Protein AF-A0A395IKU6-F1 (afdb_monomer_lite)

pLDDT: mean 85.01, std 18.28, range [41.34, 98.44]

Radius of gyration: 23.47 Å; chains: 1; bounding box: 51×62×60 Å

Sequence (130 aa):
MHLPTLFLSLLAATTVIAKGNSKNSNGTEPVTDKSLCKEMTHLEKLITTAQNSTKLATKTNNNQTKINAIVAKASEAAVKLDTLQGNSTLVATCAVINEAAQTKKTCNKMEDLQKTIETASNSTKLAAKN

Foldseek 3Di:
DDDDDDDPPPDPDDDDPPPDPDDDPPNDDDDDLLVLLVLLVVLVVLLVCLVPPVNLCVVCVNPVVSSVVSVVVNVVSVVVNVVQVVPVVSVVVSVVVVVVVVVVVVVVVVVVVVVVVVCVVDPVSVVVVD

Structure (mmCIF, N/CA/C/O backbone):
data_AF-A0A395IKU6-F1
#
_entry.id   AF-A0A395IKU6-F1
#
loop_
_atom_site.group_PDB
_atom_site.id
_atom_site.type_symbol
_atom_site.label_atom_id
_atom_site.label_alt_id
_atom_site.label_comp_id
_atom_site.label_asym_id
_atom_site.label_entity_id
_atom_site.label_seq_id
_atom_site.pdbx_PDB_ins_code
_atom_site.Cartn_x
_atom_site.Cartn_y
_atom_site.Cartn_z
_atom_site.occupancy
_atom_site.B_iso_or_equiv
_atom_site.auth_seq_id
_atom_site.auth_comp_id
_atom_site.auth_asym_id
_atom_site.auth_atom_id
_atom_site.pdbx_PDB_model_num
ATOM 1 N N . MET A 1 1 ? -20.609 -35.858 33.649 1.00 45.81 1 MET A N 1
ATOM 2 C CA . MET A 1 1 ? -20.104 -34.734 34.463 1.00 45.81 1 MET A CA 1
ATOM 3 C C . MET A 1 1 ? -18.608 -34.616 34.239 1.00 45.81 1 MET A C 1
ATOM 5 O O . MET A 1 1 ? -17.916 -35.564 34.567 1.00 45.81 1 MET A O 1
ATOM 9 N N . HIS A 1 2 ? -18.155 -33.515 33.637 1.00 41.34 2 HIS A N 1
ATOM 10 C CA . HIS A 1 2 ? -16.938 -32.758 33.972 1.00 41.34 2 HIS A CA 1
ATOM 11 C C . HIS A 1 2 ? -16.595 -31.869 32.769 1.00 41.34 2 HIS A C 1
ATOM 13 O O . HIS A 1 2 ? -16.117 -32.338 31.740 1.00 41.34 2 HIS A O 1
ATOM 19 N N . LEU A 1 3 ? -16.932 -30.589 32.898 1.00 54.50 3 LEU A N 1
ATOM 20 C CA . LEU A 1 3 ? -16.523 -29.516 32.005 1.00 54.50 3 LEU A CA 1
ATOM 21 C C . LEU A 1 3 ? -15.256 -28.910 32.628 1.00 54.50 3 LEU A C 1
ATOM 23 O O . LEU A 1 3 ? -15.353 -28.444 33.767 1.00 54.50 3 LEU A O 1
ATOM 27 N N . PRO A 1 4 ? -14.090 -28.888 31.963 1.00 57.38 4 PRO A N 1
ATOM 28 C CA . PRO A 1 4 ? -12.977 -28.117 32.471 1.00 57.38 4 PRO A CA 1
ATOM 29 C C . PRO A 1 4 ? -13.161 -26.666 32.026 1.00 57.38 4 PRO A C 1
ATOM 31 O O . PRO A 1 4 ? -13.035 -26.304 30.858 1.00 57.38 4 PRO A O 1
ATOM 34 N N . THR A 1 5 ? -13.501 -25.847 33.011 1.00 62.34 5 THR A N 1
ATOM 35 C CA . THR A 1 5 ? -13.388 -24.393 33.025 1.00 62.34 5 THR A CA 1
ATOM 36 C C . THR A 1 5 ? -11.956 -23.978 32.690 1.00 62.34 5 THR A C 1
ATOM 38 O O . THR A 1 5 ? -11.068 -24.080 33.538 1.00 62.34 5 THR A O 1
ATOM 41 N N . LEU A 1 6 ? -11.720 -23.498 31.469 1.00 55.94 6 LEU A N 1
ATOM 42 C CA . LEU A 1 6 ? -10.491 -22.787 31.133 1.00 55.94 6 LEU A CA 1
ATOM 43 C C . LEU A 1 6 ? -10.733 -21.285 31.269 1.00 55.94 6 LEU A C 1
ATOM 45 O O . LEU A 1 6 ? -11.611 -20.698 30.642 1.00 55.94 6 LEU A O 1
ATOM 49 N N . PHE A 1 7 ? -9.963 -20.728 32.194 1.00 58.62 7 PHE A N 1
ATOM 50 C CA . PHE A 1 7 ? -9.971 -19.369 32.696 1.00 58.62 7 PHE A CA 1
ATOM 51 C C . PHE A 1 7 ? -10.031 -18.312 31.588 1.00 58.62 7 PHE A C 1
ATOM 53 O O . PHE A 1 7 ? -9.136 -18.194 30.755 1.00 58.62 7 PHE A O 1
ATOM 60 N N . LEU A 1 8 ? -11.081 -17.496 31.654 1.00 52.69 8 LEU A N 1
ATOM 61 C CA . LEU A 1 8 ? -11.225 -16.245 30.927 1.00 52.69 8 LEU A CA 1
ATOM 62 C C . LEU A 1 8 ? -10.282 -15.202 31.554 1.00 52.69 8 LEU A C 1
ATOM 64 O O . LEU A 1 8 ? -10.679 -14.436 32.431 1.00 52.69 8 LEU A O 1
ATOM 68 N N . SER A 1 9 ? -9.012 -15.188 31.151 1.00 53.28 9 SER A N 1
ATOM 69 C CA . SER A 1 9 ? -8.067 -14.129 31.520 1.00 53.28 9 SER A CA 1
ATOM 70 C C . SER A 1 9 ? -8.314 -12.888 30.658 1.00 53.28 9 SER A C 1
ATOM 72 O O . SER A 1 9 ? -7.673 -12.648 29.637 1.00 53.28 9 SER A O 1
ATOM 74 N N . LEU A 1 10 ? -9.281 -12.080 31.092 1.00 48.41 10 LEU A N 1
ATOM 75 C CA . LEU A 1 10 ? -9.520 -10.735 30.581 1.00 48.41 10 LEU A CA 1
ATOM 76 C C . LEU A 1 10 ? -8.371 -9.812 31.024 1.00 48.41 10 LEU A C 1
ATOM 78 O O . LEU A 1 10 ? -8.423 -9.211 32.095 1.00 48.41 10 LEU A O 1
ATOM 82 N N . LEU A 1 11 ? -7.323 -9.688 30.204 1.00 54.00 11 LEU A N 1
ATOM 83 C CA . LEU A 1 11 ? -6.361 -8.596 30.347 1.00 54.00 11 LEU A CA 1
ATOM 84 C C . LEU A 1 11 ? -7.005 -7.313 29.812 1.00 54.00 11 LEU A C 1
ATOM 86 O O . LEU A 1 11 ? -7.044 -7.070 28.606 1.00 54.00 11 LEU A O 1
ATOM 90 N N . ALA A 1 12 ? -7.504 -6.479 30.721 1.00 54.38 12 ALA A N 1
ATOM 91 C CA . ALA A 1 12 ? -7.855 -5.099 30.418 1.00 54.38 12 ALA A CA 1
ATOM 92 C C . ALA A 1 12 ? -6.564 -4.306 30.143 1.00 54.38 12 ALA A C 1
ATOM 94 O O . ALA A 1 12 ? -5.952 -3.746 31.050 1.00 54.38 12 ALA A O 1
ATOM 95 N N . ALA A 1 13 ? -6.123 -4.291 28.885 1.00 55.59 13 ALA A N 1
ATOM 96 C CA . ALA A 1 13 ? -5.058 -3.408 28.436 1.00 55.59 13 ALA A CA 1
ATOM 97 C C . ALA A 1 13 ? -5.586 -1.966 28.432 1.00 55.59 13 ALA A C 1
ATOM 99 O O . ALA A 1 13 ? -6.458 -1.603 27.641 1.00 55.59 13 ALA A O 1
ATOM 100 N N . THR A 1 14 ? -5.068 -1.137 29.335 1.00 51.72 14 THR A N 1
ATOM 101 C CA . THR A 1 14 ? -5.278 0.308 29.326 1.00 51.72 14 THR A CA 1
ATOM 102 C C . THR A 1 14 ? -4.665 0.883 28.050 1.00 51.72 14 THR A C 1
ATOM 104 O O . THR A 1 14 ? -3.450 0.975 27.892 1.00 51.72 14 THR A O 1
ATOM 107 N N . THR A 1 15 ? -5.507 1.262 27.090 1.00 51.62 15 THR A N 1
ATOM 108 C CA . THR A 1 15 ? -5.044 1.940 25.879 1.00 51.62 15 THR A CA 1
ATOM 109 C C . THR A 1 15 ? -4.640 3.369 26.231 1.00 51.62 15 THR A C 1
ATOM 111 O O . THR A 1 15 ? -5.491 4.242 26.402 1.00 51.62 15 THR A O 1
ATOM 114 N N . VAL A 1 16 ? -3.338 3.627 26.328 1.00 53.00 16 VAL A N 1
ATOM 115 C CA . VAL A 1 16 ? -2.792 4.989 26.334 1.00 53.00 16 VAL A CA 1
ATOM 116 C C . VAL A 1 16 ? -2.972 5.560 24.926 1.00 53.00 16 VAL A C 1
ATOM 118 O O . VAL A 1 16 ? -2.298 5.142 23.985 1.00 53.00 16 VAL A O 1
ATOM 121 N N . ILE A 1 17 ? -3.904 6.498 24.743 1.00 55.19 17 ILE A N 1
ATOM 122 C CA . ILE A 1 17 ? -4.055 7.201 23.463 1.00 55.19 17 ILE A CA 1
ATOM 123 C C . ILE A 1 17 ? -3.002 8.308 23.401 1.00 55.19 17 ILE A C 1
ATOM 125 O O . ILE A 1 17 ? -3.255 9.463 23.734 1.00 55.19 17 ILE A O 1
ATOM 129 N N . ALA A 1 18 ? -1.800 7.959 22.944 1.00 42.78 18 ALA A N 1
ATOM 130 C CA . ALA A 1 18 ? -0.820 8.946 22.517 1.00 42.78 18 ALA A CA 1
ATOM 131 C C . ALA A 1 18 ? -1.224 9.479 21.131 1.00 42.78 18 ALA A C 1
ATOM 133 O O . ALA A 1 18 ? -0.893 8.914 20.087 1.00 42.78 18 ALA A O 1
ATOM 134 N N . LYS A 1 19 ? -1.965 10.592 21.104 1.00 48.75 19 LYS A N 1
ATOM 135 C CA . LYS A 1 19 ? -2.188 11.406 19.899 1.00 48.75 19 LYS A CA 1
ATOM 136 C C . LYS A 1 19 ? -0.874 12.116 19.532 1.00 48.75 19 LYS A C 1
ATOM 138 O O . LYS A 1 19 ? -0.699 13.305 19.770 1.00 48.75 19 LYS A O 1
ATOM 143 N N . GLY A 1 20 ? 0.070 11.373 18.961 1.00 43.75 20 GLY A N 1
ATOM 144 C CA . GLY A 1 20 ? 1.342 11.903 18.474 1.00 43.75 20 GLY A CA 1
ATOM 145 C C . GLY A 1 20 ? 1.180 12.601 17.125 1.00 43.75 20 GLY A C 1
ATOM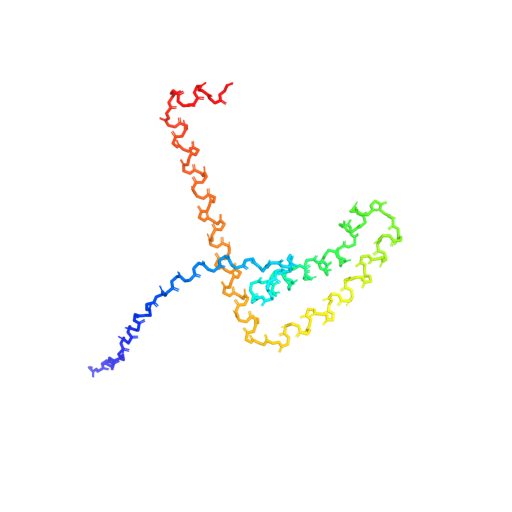 146 O O . GLY A 1 20 ? 1.372 11.991 16.078 1.00 43.75 20 GLY A O 1
ATOM 147 N N . ASN A 1 21 ? 0.838 13.887 17.131 1.00 53.53 21 ASN A N 1
ATOM 148 C CA . ASN A 1 21 ? 1.002 14.762 15.968 1.00 53.53 21 ASN A CA 1
ATOM 149 C C . ASN A 1 21 ? 2.402 15.402 16.028 1.00 53.53 21 ASN A C 1
ATOM 151 O O . ASN A 1 21 ? 2.535 16.599 16.251 1.00 53.53 21 ASN A O 1
ATOM 155 N N . SER A 1 22 ? 3.453 14.594 15.858 1.00 47.88 22 SER A N 1
ATOM 156 C CA . SER A 1 22 ? 4.829 15.098 15.791 1.00 47.88 22 SER A CA 1
ATOM 157 C C . SER A 1 22 ? 5.189 15.401 14.336 1.00 47.88 22 SER A C 1
ATOM 159 O O . SER A 1 22 ? 5.530 14.503 13.567 1.00 47.88 22 SER A O 1
ATOM 161 N N . LYS A 1 23 ? 5.044 16.667 13.926 1.00 48.19 23 LYS A N 1
ATOM 162 C CA . LYS A 1 23 ? 5.727 17.177 12.731 1.00 48.19 23 LYS A CA 1
ATOM 163 C C . LYS A 1 23 ? 7.132 17.594 13.161 1.00 48.19 23 LYS A C 1
ATOM 165 O O . LYS A 1 23 ? 7.255 18.384 14.093 1.00 48.19 23 LYS A O 1
ATOM 170 N N . ASN A 1 24 ? 8.171 17.071 12.507 1.00 52.47 24 ASN A N 1
ATOM 171 C CA . ASN A 1 24 ? 9.533 17.546 12.741 1.00 52.47 24 ASN A CA 1
ATOM 172 C C . ASN A 1 24 ? 9.719 18.951 12.135 1.00 52.47 24 ASN A C 1
ATOM 174 O O . ASN A 1 24 ? 9.056 19.316 11.161 1.00 52.47 24 ASN A O 1
ATOM 178 N N . SER A 1 25 ? 10.642 19.729 12.698 1.00 57.84 25 SER A N 1
ATOM 179 C CA . SER A 1 25 ? 10.971 21.095 12.263 1.00 57.84 25 SER A CA 1
ATOM 180 C C . SER A 1 25 ? 11.708 21.171 10.915 1.00 57.84 25 SER A C 1
ATOM 182 O O . SER A 1 25 ? 12.167 22.244 10.543 1.00 57.84 25 SER A O 1
ATOM 184 N N . ASN A 1 26 ? 11.834 20.056 10.185 1.00 59.25 26 ASN A N 1
ATOM 185 C CA . ASN A 1 26 ? 12.607 19.939 8.945 1.00 59.25 26 ASN A CA 1
ATOM 186 C C . ASN A 1 26 ? 11.770 19.416 7.756 1.00 59.25 26 ASN A C 1
ATOM 188 O O . ASN A 1 26 ? 12.310 18.890 6.786 1.00 59.25 26 ASN A O 1
ATOM 192 N N . GLY A 1 27 ? 10.435 19.496 7.845 1.00 58.41 27 GLY A N 1
ATOM 193 C CA . GLY A 1 27 ? 9.510 19.149 6.757 1.00 58.41 27 GLY A CA 1
ATOM 194 C C . GLY A 1 27 ? 9.485 17.671 6.344 1.00 58.41 27 GLY A C 1
ATOM 195 O O . GLY A 1 27 ? 8.759 17.318 5.418 1.00 58.41 27 GLY A O 1
ATOM 196 N N . THR A 1 28 ? 10.238 16.801 7.023 1.00 57.91 28 THR A N 1
ATOM 197 C CA . THR A 1 28 ? 10.311 15.368 6.713 1.00 57.91 28 THR A CA 1
ATOM 198 C C . THR A 1 28 ? 9.389 14.620 7.668 1.00 57.91 28 THR A C 1
ATOM 200 O O . THR A 1 28 ? 9.582 14.668 8.884 1.00 57.91 28 THR A O 1
ATOM 203 N N . GLU A 1 29 ? 8.356 13.955 7.142 1.00 63.66 29 GLU A N 1
ATOM 204 C CA . GLU A 1 29 ? 7.498 13.108 7.976 1.00 63.66 29 GLU A CA 1
ATOM 205 C C . GLU A 1 29 ? 8.345 11.993 8.617 1.00 63.66 29 GLU A C 1
ATOM 207 O O . GLU A 1 29 ? 9.164 11.380 7.927 1.00 63.66 29 GLU A O 1
ATOM 212 N N . PRO A 1 30 ? 8.189 11.720 9.926 1.00 75.75 30 PRO A N 1
ATOM 213 C CA . PRO A 1 30 ? 8.883 10.604 10.550 1.00 75.75 30 PRO A CA 1
ATOM 214 C C . PRO A 1 30 ? 8.469 9.294 9.872 1.00 75.75 30 PRO A C 1
ATOM 216 O O . PRO A 1 30 ? 7.277 9.051 9.651 1.00 75.75 30 PRO A O 1
ATOM 219 N N . VAL A 1 31 ? 9.450 8.437 9.573 1.00 82.00 31 VAL A N 1
ATOM 220 C CA . VAL A 1 31 ? 9.177 7.070 9.119 1.00 82.00 31 VAL A CA 1
ATOM 221 C C . VAL A 1 31 ? 8.504 6.334 10.273 1.00 82.00 31 VAL A C 1
ATOM 223 O O . VAL A 1 31 ? 9.089 6.106 11.326 1.00 82.00 31 VAL A O 1
ATOM 226 N N . THR A 1 32 ? 7.230 6.027 10.077 1.00 91.50 32 THR A N 1
ATOM 227 C CA . THR A 1 32 ? 6.364 5.297 11.007 1.00 91.50 32 THR A CA 1
ATOM 228 C C . THR A 1 32 ? 5.788 4.076 10.308 1.00 91.50 32 THR A C 1
ATOM 230 O O . THR A 1 32 ? 5.639 4.090 9.082 1.00 91.50 32 THR A O 1
ATOM 233 N N . ASP A 1 33 ? 5.342 3.077 11.068 1.00 92.62 33 ASP A N 1
ATOM 234 C CA . ASP A 1 33 ? 4.636 1.913 10.515 1.00 92.62 33 ASP A CA 1
ATOM 235 C C . ASP A 1 33 ? 3.499 2.351 9.592 1.00 92.62 33 ASP A C 1
ATOM 237 O O . ASP A 1 33 ? 3.392 1.910 8.456 1.00 92.62 33 ASP A O 1
ATOM 241 N N . LYS A 1 34 ? 2.718 3.353 10.008 1.00 91.81 34 LYS A N 1
ATOM 242 C CA . LYS A 1 34 ? 1.645 3.921 9.187 1.00 91.81 34 LYS A CA 1
ATOM 243 C C . LYS A 1 34 ? 2.134 4.479 7.845 1.00 91.81 34 LYS A C 1
ATOM 245 O O . LYS A 1 34 ? 1.423 4.348 6.848 1.00 91.81 34 LYS A O 1
ATOM 250 N N . SER A 1 35 ? 3.285 5.150 7.812 1.00 93.38 35 SER A N 1
ATOM 251 C CA . SER A 1 35 ? 3.861 5.660 6.561 1.00 93.38 35 SER A CA 1
ATOM 252 C C . SER A 1 35 ? 4.353 4.528 5.655 1.00 93.38 35 SER A C 1
ATOM 254 O O . SER A 1 35 ? 4.094 4.573 4.456 1.00 93.38 35 SER A O 1
ATOM 256 N N . LEU A 1 36 ? 4.931 3.470 6.231 1.00 95.81 36 LEU A N 1
ATOM 257 C CA . LEU A 1 36 ? 5.379 2.285 5.499 1.00 95.81 36 LEU A CA 1
ATOM 258 C C . LEU A 1 36 ? 4.192 1.489 4.937 1.00 95.81 36 LEU A C 1
ATOM 260 O O . LEU A 1 36 ? 4.194 1.128 3.766 1.00 95.81 36 LEU A O 1
ATOM 264 N N . CYS A 1 37 ? 3.114 1.315 5.703 1.00 96.44 37 CYS A N 1
ATOM 265 C CA . CYS A 1 37 ? 1.899 0.646 5.225 1.00 96.44 37 CYS A CA 1
ATOM 266 C C . CYS A 1 37 ? 1.220 1.409 4.079 1.00 96.44 37 CYS A C 1
ATOM 268 O O . CYS A 1 37 ? 0.728 0.814 3.114 1.00 96.44 37 CYS A O 1
ATOM 270 N N . LYS A 1 38 ? 1.210 2.747 4.158 1.00 94.50 38 LYS A N 1
ATOM 271 C CA . LYS A 1 38 ? 0.751 3.599 3.053 1.00 94.50 38 LYS A CA 1
ATOM 272 C C . LYS A 1 38 ? 1.633 3.440 1.823 1.00 94.50 38 LYS A C 1
ATOM 274 O O . LYS A 1 38 ? 1.105 3.409 0.713 1.00 94.50 38 LYS A O 1
ATOM 279 N N . GLU A 1 39 ? 2.944 3.363 2.018 1.00 96.00 39 GLU A N 1
ATOM 280 C CA . GLU A 1 39 ? 3.888 3.131 0.936 1.00 96.00 39 GLU A CA 1
ATOM 281 C C . GLU A 1 39 ? 3.639 1.774 0.270 1.00 96.00 39 GLU A C 1
ATOM 283 O O . GLU A 1 39 ? 3.428 1.753 -0.938 1.00 96.00 39 GLU A O 1
ATOM 288 N N . MET A 1 40 ? 3.528 0.680 1.030 1.00 97.38 40 MET A N 1
ATOM 289 C CA . MET A 1 40 ? 3.193 -0.649 0.493 1.00 97.38 40 MET A CA 1
ATOM 290 C C . MET A 1 40 ? 1.916 -0.611 -0.357 1.00 97.38 40 MET A C 1
ATOM 292 O O . MET A 1 40 ? 1.932 -0.999 -1.523 1.00 97.38 40 MET A O 1
ATOM 296 N N . THR A 1 41 ? 0.844 -0.013 0.173 1.00 96.25 41 THR A N 1
ATOM 297 C CA . THR A 1 41 ? -0.433 0.145 -0.550 1.00 96.25 41 THR A CA 1
ATOM 298 C C . THR A 1 41 ? -0.266 0.948 -1.850 1.00 96.25 41 THR A C 1
ATOM 300 O O . THR A 1 41 ? -0.931 0.697 -2.859 1.00 96.25 41 THR A O 1
ATOM 303 N N . HIS A 1 42 ? 0.601 1.964 -1.844 1.00 96.62 42 HIS A N 1
ATOM 304 C CA . HIS A 1 42 ? 0.865 2.786 -3.020 1.00 96.62 42 HIS A CA 1
ATOM 305 C C . HIS A 1 42 ? 1.657 2.021 -4.090 1.00 96.62 42 HIS A C 1
ATOM 307 O O . HIS A 1 42 ? 1.306 2.108 -5.270 1.00 96.62 42 HIS A O 1
ATOM 313 N N . LEU A 1 43 ? 2.669 1.249 -3.684 1.00 98.25 43 LEU A N 1
ATOM 314 C CA . LEU A 1 43 ? 3.453 0.387 -4.571 1.00 98.25 43 LEU A CA 1
ATOM 315 C C . LEU A 1 43 ? 2.558 -0.683 -5.214 1.00 98.25 43 LEU A C 1
ATOM 317 O O . LEU A 1 43 ? 2.527 -0.791 -6.439 1.00 98.25 43 LEU A O 1
ATOM 321 N N . GLU A 1 44 ? 1.736 -1.378 -4.421 1.00 97.44 44 GLU A N 1
ATOM 322 C CA . GLU A 1 44 ? 0.749 -2.359 -4.903 1.00 97.44 44 GLU A CA 1
ATOM 323 C C . GLU A 1 44 ? -0.198 -1.758 -5.949 1.00 97.44 44 GLU A C 1
ATOM 325 O O . GLU A 1 44 ? -0.452 -2.341 -7.010 1.00 97.44 44 GLU A O 1
ATOM 330 N N . LYS A 1 45 ? -0.697 -0.542 -5.696 1.00 96.62 45 LYS A N 1
ATOM 331 C CA . LYS A 1 45 ? -1.584 0.164 -6.626 1.00 96.62 45 LYS A CA 1
ATOM 332 C C . LYS A 1 45 ? -0.879 0.553 -7.924 1.00 96.62 45 LYS A C 1
ATOM 334 O O . LYS A 1 45 ? -1.512 0.523 -8.986 1.00 96.62 45 LYS A O 1
ATOM 339 N N . LEU A 1 46 ? 0.393 0.946 -7.856 1.00 97.38 46 LEU A N 1
ATOM 340 C CA . LEU A 1 46 ? 1.194 1.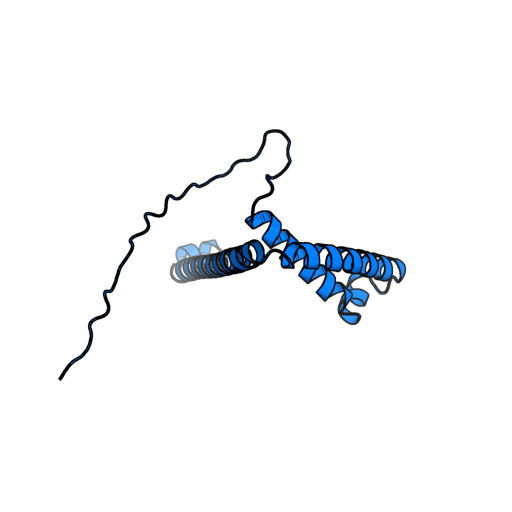260 -9.037 1.00 97.38 46 LEU A CA 1
ATOM 341 C C . LEU A 1 46 ? 1.394 0.009 -9.896 1.00 97.38 46 LEU A C 1
ATOM 343 O O . LEU A 1 46 ? 1.094 0.060 -11.088 1.00 97.38 46 LEU A O 1
ATOM 347 N N . ILE A 1 47 ? 1.789 -1.107 -9.280 1.00 98.19 47 ILE A N 1
ATOM 348 C CA . ILE A 1 47 ? 1.963 -2.408 -9.940 1.00 98.19 47 ILE A CA 1
ATOM 349 C C . ILE A 1 47 ? 0.656 -2.843 -10.610 1.00 98.19 47 ILE A C 1
ATOM 351 O O . ILE A 1 47 ? 0.622 -3.068 -11.819 1.00 98.19 47 ILE A O 1
ATOM 355 N N . THR A 1 48 ? -0.452 -2.828 -9.864 1.00 97.62 48 THR A N 1
ATOM 356 C CA . THR A 1 48 ? -1.787 -3.183 -10.378 1.00 97.62 48 THR A CA 1
ATOM 357 C C . THR A 1 48 ? -2.206 -2.289 -11.549 1.00 97.62 48 THR A C 1
ATOM 359 O O . THR A 1 48 ? -2.819 -2.739 -12.516 1.00 97.62 48 THR A O 1
ATOM 362 N N . THR A 1 49 ? -1.891 -0.992 -11.484 1.00 95.56 49 THR A N 1
ATOM 363 C CA . THR A 1 49 ? -2.207 -0.055 -12.571 1.00 95.56 49 THR A CA 1
ATOM 364 C C . THR A 1 49 ? -1.357 -0.330 -13.806 1.00 95.56 49 THR A C 1
ATOM 366 O O . THR A 1 49 ? -1.885 -0.259 -14.911 1.00 95.56 49 THR A O 1
ATOM 369 N N . ALA A 1 50 ? -0.072 -0.641 -13.631 1.00 96.50 50 ALA A N 1
ATOM 370 C CA . ALA A 1 50 ? 0.836 -0.936 -14.732 1.00 96.50 50 ALA A CA 1
ATOM 371 C C . ALA A 1 50 ? 0.492 -2.257 -15.440 1.00 96.50 50 ALA A C 1
ATOM 373 O O . ALA A 1 50 ? 0.617 -2.346 -16.657 1.00 96.50 50 ALA A O 1
ATOM 374 N N . GLN A 1 51 ? 0.001 -3.251 -14.695 1.00 96.94 51 GLN A N 1
ATOM 375 C CA . GLN A 1 51 ? -0.426 -4.548 -15.233 1.00 96.94 51 GLN A CA 1
ATOM 376 C C . GLN A 1 51 ? -1.768 -4.486 -15.982 1.00 96.94 51 GLN A C 1
ATOM 378 O O . GLN A 1 51 ? -2.057 -5.347 -16.810 1.00 96.94 51 GLN A O 1
ATOM 383 N N . ASN A 1 52 ? -2.593 -3.460 -15.744 1.00 97.31 52 ASN A N 1
ATOM 384 C CA . ASN A 1 52 ? -3.839 -3.260 -16.481 1.00 97.31 52 ASN A CA 1
ATOM 385 C C . ASN A 1 52 ? -3.590 -2.427 -17.747 1.00 97.31 52 ASN A C 1
ATOM 387 O O . ASN A 1 52 ? -3.714 -1.200 -17.732 1.00 97.31 52 ASN A O 1
ATOM 391 N N . SER A 1 53 ? -3.269 -3.104 -18.851 1.00 93.62 53 SER A N 1
ATOM 392 C CA . SER A 1 53 ? -2.920 -2.476 -20.133 1.00 93.62 53 SER A CA 1
ATOM 393 C C . SER A 1 53 ? -3.979 -1.492 -20.644 1.00 93.62 53 SER A C 1
ATOM 395 O O . SER A 1 53 ? -3.631 -0.390 -21.059 1.00 93.62 53 SER A O 1
ATOM 397 N N . THR A 1 54 ? -5.272 -1.822 -20.543 1.00 96.38 54 THR A N 1
ATOM 39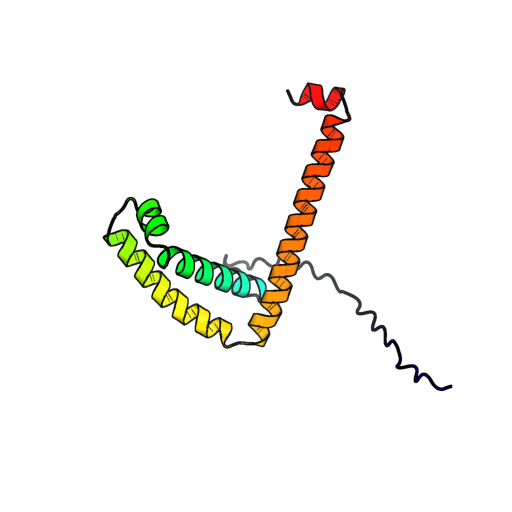8 C CA . THR A 1 54 ? -6.375 -0.954 -21.008 1.00 96.38 54 THR A CA 1
ATOM 399 C C . THR A 1 54 ? -6.483 0.321 -20.172 1.00 96.38 54 THR A C 1
ATOM 401 O O . THR A 1 54 ? -6.569 1.434 -20.699 1.00 96.38 54 THR A O 1
ATOM 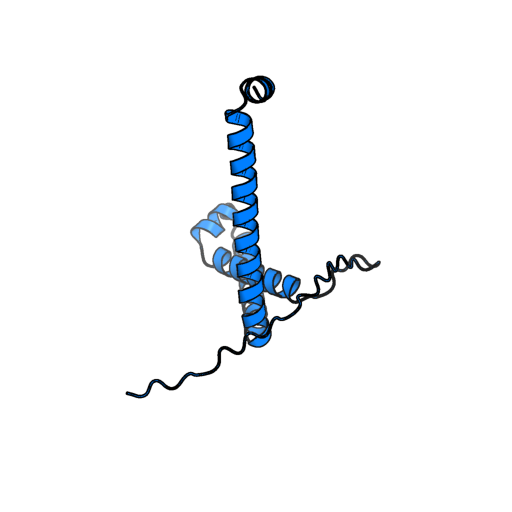404 N N . LYS A 1 55 ? -6.434 0.184 -18.843 1.00 94.94 55 LYS A N 1
ATOM 405 C CA . LYS A 1 55 ? -6.473 1.319 -17.916 1.00 94.94 55 LYS A CA 1
ATOM 406 C C . LYS A 1 55 ? -5.229 2.190 -18.057 1.00 94.94 55 LYS A C 1
ATOM 408 O O . LYS A 1 55 ? -5.332 3.416 -18.000 1.00 94.94 55 LYS A O 1
ATOM 413 N N . LEU A 1 56 ? -4.065 1.573 -18.243 1.00 96.69 56 LEU A N 1
ATOM 414 C CA . LEU A 1 56 ? -2.802 2.272 -18.433 1.00 96.69 56 LEU A CA 1
ATOM 415 C C . LEU A 1 56 ? -2.791 3.049 -19.753 1.00 96.69 56 LEU A C 1
ATOM 417 O O . LEU A 1 56 ? -2.459 4.234 -19.751 1.00 96.69 56 LEU A O 1
ATOM 421 N N . ALA A 1 57 ? -3.218 2.423 -20.850 1.00 96.69 57 ALA A N 1
ATOM 422 C CA . ALA A 1 57 ? -3.374 3.058 -22.155 1.00 96.69 57 ALA A CA 1
ATOM 423 C C . ALA A 1 57 ? -4.334 4.254 -22.085 1.00 96.69 57 ALA A C 1
ATOM 425 O O . ALA A 1 57 ? -3.982 5.353 -22.509 1.00 96.69 57 ALA A O 1
ATOM 426 N N . THR A 1 58 ? -5.490 4.083 -21.437 1.00 97.25 58 THR A N 1
ATOM 427 C CA . THR A 1 58 ? -6.461 5.168 -21.212 1.00 97.25 58 THR A CA 1
ATOM 428 C C . THR A 1 58 ? -5.836 6.320 -20.423 1.00 97.25 58 THR A C 1
ATOM 430 O O . THR A 1 58 ? -5.890 7.471 -20.842 1.00 97.25 58 THR A O 1
ATOM 433 N N . LYS A 1 59 ? -5.167 6.029 -19.299 1.00 95.50 59 LYS A N 1
ATOM 434 C CA . LYS A 1 59 ? -4.553 7.051 -18.433 1.00 95.50 59 LYS A CA 1
ATOM 435 C C . LYS A 1 59 ? -3.408 7.808 -19.113 1.00 95.50 59 LYS A C 1
ATOM 437 O O . LYS A 1 59 ? -3.108 8.945 -18.754 1.00 95.50 59 LYS A O 1
ATOM 442 N N . THR A 1 60 ? -2.728 7.162 -20.052 1.00 97.44 60 THR A N 1
ATOM 443 C CA . THR A 1 60 ? -1.578 7.726 -20.766 1.00 97.44 60 THR A CA 1
ATOM 444 C C . THR A 1 60 ? -1.946 8.305 -22.128 1.00 97.44 60 THR A C 1
ATOM 446 O O . THR A 1 60 ? -1.058 8.836 -22.794 1.00 97.44 60 THR A O 1
ATOM 449 N N . ASN A 1 61 ? -3.222 8.250 -22.529 1.00 97.44 61 ASN A N 1
ATOM 450 C CA . ASN A 1 61 ? -3.690 8.588 -23.875 1.00 97.44 61 ASN A CA 1
ATOM 451 C C . ASN A 1 61 ? -2.902 7.842 -24.966 1.00 97.44 61 ASN A C 1
ATOM 453 O O . ASN A 1 61 ? -2.454 8.449 -25.935 1.00 97.44 61 ASN A O 1
ATOM 457 N N . ASN A 1 62 ? -2.665 6.541 -24.768 1.00 97.25 62 ASN A N 1
ATOM 458 C CA . ASN A 1 62 ? -1.857 5.684 -25.647 1.00 97.25 62 ASN A CA 1
ATOM 459 C C . ASN A 1 62 ? -0.424 6.192 -25.907 1.00 97.25 62 ASN A C 1
ATOM 461 O O . ASN A 1 62 ? 0.221 5.804 -26.878 1.00 97.25 62 ASN A O 1
ATOM 465 N N . ASN A 1 63 ? 0.116 7.056 -25.043 1.00 98.19 63 ASN A N 1
ATOM 466 C CA . ASN A 1 63 ? 1.486 7.529 -25.187 1.00 98.19 63 ASN A CA 1
ATOM 467 C C . ASN A 1 63 ? 2.477 6.446 -24.731 1.00 98.19 63 ASN A C 1
ATOM 469 O O . ASN A 1 63 ? 2.661 6.232 -23.529 1.00 98.19 63 ASN A O 1
ATOM 473 N N . GLN A 1 64 ? 3.152 5.809 -25.690 1.00 97.62 64 GLN A N 1
ATOM 474 C CA . GLN A 1 64 ? 4.062 4.691 -25.426 1.00 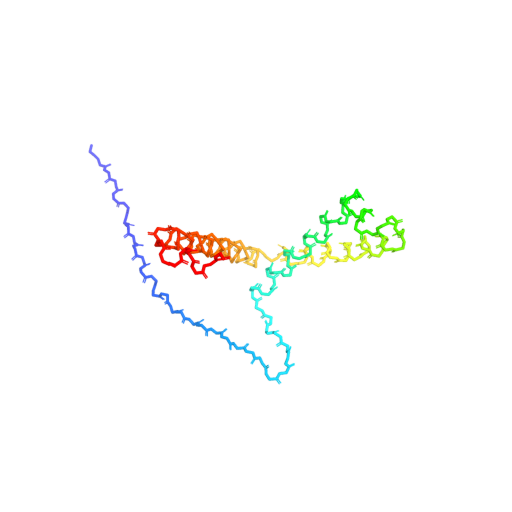97.62 64 GLN A CA 1
ATOM 475 C C . GLN A 1 64 ? 5.207 5.047 -24.467 1.00 97.62 64 GLN A C 1
ATOM 477 O O . GLN A 1 64 ? 5.548 4.252 -23.595 1.00 97.62 64 GLN A O 1
ATOM 482 N N . THR A 1 65 ? 5.767 6.256 -24.553 1.00 98.12 65 THR A N 1
ATOM 483 C CA . THR A 1 65 ? 6.832 6.706 -23.643 1.00 98.12 65 THR A CA 1
ATOM 484 C C . THR A 1 65 ? 6.344 6.764 -22.196 1.00 98.12 65 THR A C 1
ATOM 486 O O . THR A 1 65 ? 7.031 6.303 -21.286 1.00 98.12 65 THR A O 1
ATOM 489 N N . LYS A 1 66 ? 5.128 7.278 -21.965 1.00 98.00 66 LYS A N 1
ATOM 490 C CA . LYS A 1 66 ? 4.513 7.313 -20.628 1.00 98.00 66 LYS A CA 1
ATOM 491 C C . LYS A 1 66 ? 4.170 5.914 -20.122 1.00 98.00 66 LYS A C 1
ATOM 493 O O . LYS A 1 66 ? 4.353 5.652 -18.936 1.00 98.00 66 LYS A O 1
ATOM 498 N N . ILE A 1 67 ? 3.693 5.032 -21.001 1.00 98.06 67 ILE A N 1
ATOM 499 C CA . ILE A 1 67 ? 3.426 3.624 -20.678 1.00 98.06 67 ILE A CA 1
ATOM 500 C C . ILE A 1 67 ? 4.715 2.958 -20.195 1.00 98.06 67 ILE A C 1
ATOM 502 O O . ILE A 1 67 ? 4.754 2.464 -19.070 1.00 98.06 67 ILE A O 1
ATOM 506 N N . ASN A 1 68 ? 5.787 3.039 -20.986 1.00 97.81 68 ASN A N 1
ATOM 507 C CA . ASN A 1 68 ? 7.082 2.446 -20.653 1.00 97.81 68 ASN A CA 1
ATOM 508 C C . ASN A 1 68 ? 7.636 3.003 -19.334 1.00 97.81 68 ASN A C 1
ATOM 510 O O . ASN A 1 68 ? 8.103 2.240 -18.494 1.00 97.81 68 ASN A O 1
ATOM 514 N N . ALA A 1 69 ? 7.519 4.315 -19.109 1.00 98.00 69 ALA A N 1
ATOM 515 C CA . ALA A 1 69 ? 7.957 4.940 -17.863 1.00 98.00 69 ALA A CA 1
ATOM 516 C C . ALA A 1 69 ? 7.175 4.440 -16.635 1.00 98.00 69 ALA A C 1
ATOM 518 O O . ALA A 1 69 ? 7.753 4.265 -15.564 1.00 98.00 69 ALA A O 1
ATOM 519 N N . ILE A 1 70 ? 5.863 4.209 -16.760 1.00 97.62 70 ILE A N 1
ATOM 520 C CA . ILE A 1 70 ? 5.049 3.670 -15.661 1.00 97.62 70 ILE A CA 1
ATOM 521 C C . ILE A 1 70 ? 5.379 2.197 -15.412 1.00 97.62 70 ILE A C 1
ATOM 523 O O . ILE A 1 70 ? 5.480 1.803 -14.254 1.00 97.62 70 ILE A O 1
ATOM 527 N N . VAL A 1 71 ? 5.582 1.404 -16.467 1.00 97.81 71 VAL A N 1
ATOM 528 C CA . VAL A 1 71 ? 5.982 -0.005 -16.348 1.00 97.81 71 VAL A CA 1
ATOM 529 C C . VAL A 1 71 ? 7.352 -0.127 -15.677 1.00 97.81 71 VAL A C 1
ATOM 531 O O . VAL A 1 71 ? 7.488 -0.909 -14.744 1.00 97.81 71 VAL A O 1
ATOM 534 N N . ALA A 1 72 ? 8.331 0.700 -16.055 1.00 98.12 72 ALA A N 1
ATOM 535 C CA . ALA A 1 72 ? 9.645 0.721 -15.410 1.00 98.12 72 ALA A CA 1
ATOM 536 C C . ALA A 1 72 ? 9.544 1.041 -13.908 1.00 98.12 72 ALA A C 1
ATOM 538 O O . ALA A 1 72 ? 10.053 0.295 -13.073 1.00 98.12 72 ALA A O 1
ATOM 539 N N . LYS A 1 73 ? 8.788 2.089 -13.551 1.00 97.56 73 LYS A N 1
ATOM 540 C CA . LYS A 1 73 ? 8.530 2.437 -12.143 1.00 97.56 73 LYS A CA 1
ATOM 541 C C . LYS A 1 73 ? 7.792 1.335 -11.387 1.00 97.56 73 LYS A C 1
ATOM 543 O O . LYS A 1 73 ? 8.005 1.175 -10.191 1.00 97.56 73 LYS A O 1
ATOM 548 N N . ALA A 1 74 ? 6.905 0.598 -12.051 1.00 97.88 74 ALA A N 1
ATOM 549 C CA . ALA A 1 74 ? 6.209 -0.525 -11.439 1.00 97.88 74 ALA A CA 1
ATOM 550 C C . ALA A 1 74 ? 7.154 -1.701 -11.154 1.00 97.88 74 ALA A C 1
ATOM 552 O O . ALA A 1 74 ? 7.013 -2.330 -10.110 1.00 97.88 74 ALA A O 1
ATOM 553 N N . SER A 1 75 ? 8.137 -1.959 -12.020 1.00 98.12 75 SER A N 1
ATOM 554 C CA . SER A 1 75 ? 9.175 -2.966 -11.767 1.00 98.12 75 SER A CA 1
ATOM 555 C C . SER A 1 75 ? 10.034 -2.606 -10.553 1.00 98.12 75 SER A C 1
ATOM 557 O O . SER A 1 75 ? 10.236 -3.441 -9.676 1.00 98.12 75 SER A O 1
ATOM 559 N N . GLU A 1 76 ? 10.474 -1.350 -10.441 1.00 98.12 76 GLU A N 1
ATOM 560 C CA . GLU A 1 76 ? 11.190 -0.861 -9.250 1.00 98.12 76 GLU A CA 1
ATOM 561 C C . GLU A 1 76 ? 10.316 -0.948 -7.989 1.00 98.12 76 GLU A C 1
ATOM 563 O O . GLU A 1 76 ? 10.769 -1.369 -6.921 1.00 98.12 76 GLU A O 1
ATOM 568 N N . ALA A 1 77 ? 9.035 -0.593 -8.118 1.00 98.06 77 ALA A N 1
ATOM 569 C CA . ALA A 1 77 ? 8.074 -0.685 -7.030 1.00 98.06 77 ALA A CA 1
ATOM 570 C C . ALA A 1 77 ? 7.848 -2.126 -6.562 1.00 98.06 77 ALA A C 1
ATOM 572 O O . ALA A 1 77 ? 7.672 -2.331 -5.365 1.00 98.06 77 ALA A O 1
ATOM 573 N N . ALA A 1 78 ? 7.878 -3.109 -7.466 1.00 98.25 78 ALA A N 1
ATOM 574 C CA . ALA A 1 78 ? 7.749 -4.521 -7.119 1.00 98.25 78 ALA A CA 1
ATOM 575 C C . ALA A 1 78 ? 8.919 -4.997 -6.249 1.00 98.25 78 ALA A C 1
ATOM 577 O O . ALA A 1 78 ? 8.685 -5.621 -5.220 1.00 98.25 78 ALA A O 1
ATOM 578 N N . VAL A 1 79 ? 10.155 -4.620 -6.591 1.00 98.44 79 VAL A N 1
ATOM 579 C CA . VAL A 1 79 ? 11.346 -4.944 -5.781 1.00 98.44 79 VAL A CA 1
ATOM 580 C C . VAL A 1 79 ? 11.253 -4.318 -4.387 1.00 98.44 79 VAL A C 1
ATOM 582 O O . VAL A 1 79 ? 11.511 -4.971 -3.374 1.00 98.44 79 VAL A O 1
ATOM 585 N N . LYS A 1 80 ? 10.844 -3.046 -4.313 1.00 97.56 80 LYS A N 1
ATOM 586 C CA . LYS A 1 80 ? 10.672 -2.361 -3.027 1.00 97.56 80 LYS A CA 1
ATOM 587 C C . LYS A 1 80 ? 9.547 -2.975 -2.193 1.00 97.56 80 LYS A C 1
ATOM 589 O O . LYS A 1 80 ? 9.691 -3.107 -0.980 1.00 97.56 80 LYS A O 1
ATOM 594 N N . LEU A 1 81 ? 8.435 -3.332 -2.830 1.00 97.94 81 LEU A N 1
ATOM 595 C CA . LEU A 1 81 ? 7.309 -3.965 -2.158 1.00 97.94 81 LEU A CA 1
ATOM 596 C C . LEU A 1 81 ? 7.711 -5.325 -1.585 1.00 97.94 81 LEU A C 1
ATOM 598 O O . LEU A 1 81 ? 7.421 -5.570 -0.420 1.00 97.94 81 LEU A O 1
ATOM 602 N N . ASP A 1 82 ? 8.430 -6.145 -2.352 1.00 98.25 82 ASP A N 1
ATOM 603 C CA . ASP A 1 82 ? 8.947 -7.443 -1.905 1.00 98.25 82 ASP A CA 1
ATOM 604 C C . ASP A 1 82 ? 9.857 -7.292 -0.674 1.00 98.25 82 ASP A C 1
ATOM 606 O O . ASP A 1 82 ? 9.679 -7.968 0.337 1.00 98.25 82 ASP A O 1
ATOM 610 N N . THR A 1 83 ? 10.740 -6.286 -0.690 1.00 97.75 83 THR A N 1
ATOM 611 C CA . THR A 1 83 ? 11.602 -5.955 0.459 1.00 97.75 83 THR A CA 1
ATOM 612 C C . THR A 1 83 ? 10.785 -5.634 1.717 1.00 97.75 83 THR A C 1
ATOM 614 O O . THR A 1 83 ? 11.116 -6.091 2.810 1.00 97.75 83 THR A O 1
ATOM 617 N N . LEU A 1 84 ? 9.712 -4.847 1.584 1.00 96.81 84 LEU A N 1
ATOM 618 C CA . LEU A 1 84 ? 8.844 -4.483 2.710 1.00 96.81 84 LEU A CA 1
ATOM 619 C C . LEU A 1 84 ? 7.987 -5.667 3.181 1.00 96.81 84 LEU A C 1
ATOM 621 O O . LEU A 1 84 ? 7.808 -5.851 4.384 1.00 96.81 84 LEU A O 1
ATOM 625 N N . GLN A 1 85 ? 7.484 -6.480 2.250 1.00 96.25 85 GLN A N 1
ATOM 626 C CA . GLN A 1 85 ? 6.687 -7.674 2.538 1.00 96.25 85 GLN A CA 1
ATOM 627 C C . GLN A 1 85 ? 7.515 -8.790 3.190 1.00 96.25 85 GLN A C 1
ATOM 629 O O . GLN A 1 85 ? 6.972 -9.568 3.973 1.00 96.25 85 GLN A O 1
ATOM 634 N N . GLY A 1 86 ? 8.831 -8.819 2.960 1.00 97.94 86 GLY A N 1
ATOM 635 C CA . GLY A 1 86 ? 9.761 -9.713 3.653 1.00 97.94 86 GLY A CA 1
ATOM 636 C C . GLY A 1 86 ? 9.828 -9.499 5.173 1.00 97.94 86 GLY A C 1
ATOM 637 O O . GLY A 1 86 ? 10.318 -10.368 5.894 1.00 97.94 86 GLY A O 1
ATOM 638 N N . ASN A 1 87 ? 9.307 -8.382 5.695 1.00 97.50 87 ASN A N 1
ATOM 639 C CA . ASN A 1 87 ? 9.175 -8.141 7.129 1.00 97.50 87 ASN A CA 1
ATOM 640 C C . ASN A 1 87 ? 7.771 -8.538 7.621 1.00 97.50 87 ASN A C 1
ATOM 642 O O . ASN A 1 87 ? 6.821 -7.757 7.557 1.00 97.50 87 ASN A O 1
ATOM 646 N N . SER A 1 88 ? 7.643 -9.755 8.153 1.00 97.44 88 SER A N 1
ATOM 647 C CA . SER A 1 88 ? 6.360 -10.311 8.610 1.00 97.44 88 SER A CA 1
ATOM 648 C C . SER A 1 88 ? 5.693 -9.498 9.726 1.00 97.44 88 SER A C 1
ATOM 650 O O . SER A 1 88 ? 4.469 -9.352 9.726 1.00 97.44 88 SER A O 1
ATOM 652 N N . THR A 1 89 ? 6.472 -8.919 10.645 1.00 97.38 89 THR A N 1
ATOM 653 C CA . THR A 1 89 ? 5.953 -8.031 11.697 1.00 97.38 89 THR A CA 1
ATOM 654 C C . THR A 1 89 ? 5.340 -6.774 11.091 1.00 97.38 89 THR A C 1
ATOM 656 O O . THR A 1 89 ? 4.233 -6.391 11.464 1.00 97.38 89 THR A O 1
ATOM 659 N N . LEU A 1 90 ? 6.018 -6.152 10.123 1.00 95.88 90 LEU A N 1
ATOM 660 C CA . LEU A 1 90 ? 5.492 -4.988 9.414 1.00 95.88 90 LEU A CA 1
ATOM 661 C C . LEU A 1 90 ? 4.200 -5.339 8.668 1.00 95.88 90 LEU A C 1
ATOM 663 O O . LEU A 1 90 ? 3.221 -4.607 8.787 1.00 95.88 90 LEU A O 1
ATOM 667 N N . VAL A 1 91 ? 4.163 -6.470 7.958 1.00 97.38 91 VAL A N 1
ATOM 668 C CA . VAL A 1 91 ? 2.960 -6.943 7.250 1.00 97.38 91 VAL A CA 1
ATOM 669 C C . VAL A 1 91 ? 1.782 -7.117 8.213 1.00 97.38 91 VAL A C 1
ATOM 671 O O . VAL A 1 91 ? 0.690 -6.613 7.944 1.00 97.38 91 VAL A O 1
ATOM 674 N N . ALA A 1 92 ? 2.001 -7.770 9.358 1.00 97.69 92 ALA A N 1
ATOM 675 C CA . ALA A 1 92 ? 0.970 -7.954 10.377 1.00 97.69 92 ALA A CA 1
ATOM 676 C C . ALA A 1 92 ? 0.475 -6.609 10.939 1.00 97.69 92 ALA A C 1
ATOM 678 O O . ALA A 1 92 ? -0.732 -6.370 11.021 1.00 97.69 92 ALA A O 1
ATOM 679 N N . THR A 1 93 ? 1.394 -5.691 11.249 1.00 97.19 93 THR A N 1
ATOM 680 C CA . THR A 1 93 ? 1.056 -4.332 11.691 1.00 97.19 93 THR A CA 1
ATOM 681 C C . THR A 1 93 ? 0.250 -3.579 10.631 1.00 97.19 93 THR A C 1
ATOM 683 O O . THR A 1 93 ? -0.745 -2.924 10.950 1.00 97.19 93 THR A O 1
ATOM 686 N N . CYS A 1 94 ? 0.618 -3.702 9.355 1.00 96.50 94 CYS A N 1
ATOM 687 C CA . CYS A 1 94 ? -0.090 -3.052 8.260 1.00 96.50 94 CYS A CA 1
ATOM 688 C C . CYS A 1 94 ? -1.498 -3.590 8.048 1.00 96.50 94 CYS A C 1
ATOM 690 O O . CYS A 1 94 ? -2.392 -2.791 7.766 1.00 96.50 94 CYS A O 1
ATOM 692 N N . ALA A 1 95 ? -1.731 -4.889 8.243 1.00 96.38 95 ALA A N 1
ATOM 693 C CA . ALA A 1 95 ? -3.078 -5.450 8.219 1.00 96.38 95 ALA A CA 1
ATOM 694 C C . ALA A 1 95 ? -3.976 -4.764 9.265 1.00 96.38 95 ALA A C 1
ATOM 696 O O . ALA A 1 95 ? -5.033 -4.235 8.923 1.00 96.38 95 ALA A O 1
ATOM 697 N N . VAL A 1 96 ? -3.509 -4.651 10.513 1.00 97.25 96 VAL A N 1
ATOM 698 C CA . VAL A 1 96 ? -4.260 -3.989 11.595 1.00 97.25 96 VAL A CA 1
ATOM 699 C C . VAL A 1 96 ? -4.493 -2.502 11.303 1.00 97.25 96 VAL A C 1
ATOM 701 O O . VAL A 1 96 ? -5.610 -2.003 11.456 1.00 97.25 96 VAL A O 1
ATOM 704 N N . ILE A 1 97 ? -3.460 -1.778 10.857 1.00 95.25 97 ILE A N 1
ATOM 705 C CA . ILE A 1 97 ? -3.569 -0.347 10.527 1.00 95.25 97 ILE A CA 1
ATOM 706 C C . ILE A 1 97 ? -4.559 -0.119 9.379 1.00 95.25 97 ILE A C 1
ATOM 708 O O . ILE A 1 97 ? -5.341 0.838 9.423 1.00 95.25 97 ILE A O 1
ATOM 712 N N . ASN A 1 98 ? -4.530 -0.973 8.355 1.00 92.69 98 ASN A N 1
ATOM 713 C CA . ASN A 1 98 ? -5.417 -0.868 7.204 1.00 92.69 98 ASN A CA 1
ATOM 714 C C . ASN A 1 98 ? -6.871 -1.127 7.603 1.00 92.69 98 ASN A C 1
ATOM 716 O O . ASN A 1 98 ? -7.728 -0.309 7.265 1.00 92.69 98 ASN A O 1
ATOM 720 N N . GLU A 1 99 ? -7.145 -2.168 8.391 1.00 94.12 99 GLU A N 1
ATOM 721 C CA . GLU A 1 99 ? -8.490 -2.447 8.913 1.00 94.12 99 GLU A CA 1
ATOM 722 C C . GLU A 1 99 ? -9.016 -1.297 9.781 1.00 94.12 99 GLU A C 1
ATOM 724 O O . GLU A 1 99 ? -10.119 -0.789 9.561 1.00 94.12 99 GLU A O 1
ATOM 729 N N . ALA A 1 100 ? -8.197 -0.779 10.701 1.00 94.50 100 ALA A N 1
ATOM 730 C CA . ALA A 1 100 ? -8.564 0.383 11.508 1.00 94.50 100 ALA A CA 1
ATOM 731 C C . ALA A 1 100 ? -8.879 1.615 10.636 1.00 94.50 100 ALA A C 1
ATOM 733 O O . ALA A 1 100 ? -9.814 2.374 10.916 1.00 94.50 100 ALA A O 1
ATOM 734 N N . ALA A 1 101 ? -8.127 1.819 9.549 1.00 91.62 101 ALA A N 1
ATOM 735 C CA . ALA A 1 101 ? -8.380 2.901 8.606 1.00 91.62 101 ALA A CA 1
ATOM 736 C C . ALA A 1 101 ? -9.686 2.710 7.816 1.00 91.62 101 ALA A C 1
ATOM 738 O O . ALA A 1 101 ? -10.364 3.705 7.546 1.00 91.62 101 ALA A O 1
ATOM 739 N N . GLN A 1 102 ? -10.058 1.478 7.453 1.00 92.94 102 GLN A N 1
ATOM 740 C CA . GLN A 1 102 ? -11.334 1.200 6.785 1.00 92.94 102 GLN A CA 1
ATOM 741 C C . GLN A 1 102 ? -12.514 1.390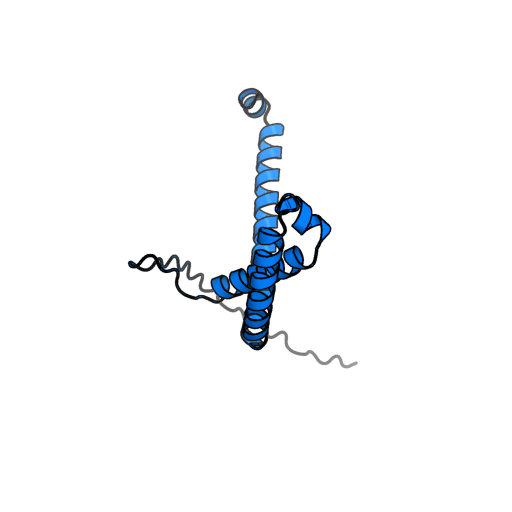 7.732 1.00 92.94 102 GLN A C 1
ATOM 743 O O . GLN A 1 102 ? -13.446 2.115 7.385 1.00 92.94 102 GLN A O 1
ATOM 748 N N . THR A 1 103 ? -12.433 0.857 8.953 1.00 96.31 103 THR A N 1
ATOM 749 C CA . THR A 1 103 ? -13.441 1.077 9.999 1.00 96.31 103 THR A CA 1
ATOM 750 C C . THR A 1 103 ? -13.672 2.565 10.222 1.00 96.31 103 THR A C 1
ATOM 752 O O . THR A 1 103 ? -14.808 3.032 10.174 1.00 96.31 103 THR A O 1
ATOM 755 N N . LYS A 1 104 ? -12.596 3.354 10.335 1.00 96.00 104 LYS A N 1
ATOM 756 C CA . LYS A 1 104 ? -12.706 4.809 10.468 1.00 96.00 104 LYS A CA 1
ATOM 757 C C . LYS A 1 104 ? -13.439 5.461 9.290 1.00 96.00 104 LYS A C 1
ATOM 759 O O . LYS A 1 104 ? -14.262 6.347 9.503 1.00 96.00 104 LYS A O 1
ATOM 764 N N . LYS A 1 105 ? -13.156 5.056 8.046 1.00 95.06 105 LYS A N 1
ATOM 765 C CA . LYS A 1 105 ? -13.873 5.589 6.871 1.00 95.06 105 LYS A CA 1
ATOM 766 C C . LYS A 1 105 ? -15.357 5.237 6.911 1.00 95.06 105 LYS A C 1
ATOM 768 O O . LYS A 1 105 ? -16.171 6.074 6.536 1.00 95.06 105 LYS A O 1
ATOM 773 N N . THR A 1 106 ? -15.703 4.030 7.347 1.00 96.06 106 THR A N 1
ATOM 774 C CA . THR A 1 106 ? -17.098 3.612 7.516 1.00 96.06 106 THR A CA 1
ATOM 775 C C . THR A 1 106 ? -17.798 4.470 8.564 1.00 96.06 106 THR A C 1
ATOM 777 O O . THR A 1 106 ? -18.854 5.019 8.266 1.00 96.06 106 THR A O 1
ATOM 780 N N . CYS A 1 107 ? -17.180 4.690 9.728 1.00 97.56 107 CYS A N 1
ATOM 781 C CA . CYS A 1 107 ? -17.727 5.580 10.756 1.00 97.56 107 CYS A CA 1
ATOM 782 C C . CYS A 1 107 ? -17.961 7.000 10.222 1.00 97.56 107 CYS A C 1
ATOM 784 O O . CYS A 1 107 ? -19.041 7.546 10.412 1.00 97.56 107 CYS A O 1
ATOM 786 N N . ASN A 1 108 ? -16.998 7.567 9.488 1.00 97.19 108 ASN A N 1
ATOM 787 C CA . ASN A 1 108 ? -17.158 8.896 8.892 1.00 97.19 108 ASN A CA 1
ATOM 788 C C . ASN A 1 108 ? -18.341 8.947 7.908 1.00 97.19 108 ASN A C 1
ATOM 790 O O . ASN A 1 108 ? -19.124 9.887 7.935 1.00 97.19 108 ASN A O 1
ATOM 794 N N . LYS A 1 109 ? -18.514 7.918 7.067 1.00 97.19 109 LYS A N 1
ATOM 795 C CA . LYS A 1 109 ? -19.666 7.838 6.153 1.00 97.19 109 LYS A CA 1
ATOM 796 C C . LYS A 1 109 ? -20.995 7.750 6.902 1.00 97.19 109 LYS A C 1
ATOM 798 O O . LYS A 1 109 ? -21.976 8.336 6.459 1.00 97.19 109 LYS A O 1
ATOM 803 N N . MET A 1 110 ? -21.034 7.014 8.012 1.00 97.62 110 MET A N 1
ATOM 804 C CA . MET A 1 110 ? -22.225 6.930 8.860 1.00 97.62 110 MET A CA 1
ATOM 805 C C . MET A 1 110 ? -22.543 8.281 9.500 1.00 97.62 110 MET A C 1
ATOM 807 O O . MET A 1 110 ? -23.700 8.684 9.515 1.00 97.62 110 MET A O 1
ATOM 811 N N . GLU A 1 111 ? -21.528 9.004 9.971 1.00 97.25 111 GLU A N 1
ATOM 812 C CA . GLU A 1 111 ? -21.688 10.354 10.516 1.00 97.25 111 GLU A CA 1
ATOM 813 C C . GLU A 1 111 ? -22.228 11.332 9.458 1.00 97.25 111 GLU A C 1
ATOM 815 O O . GLU A 1 111 ? -23.167 12.084 9.720 1.00 97.25 111 GLU A O 1
ATOM 820 N N . ASP A 1 112 ? -21.688 11.293 8.239 1.00 96.19 112 ASP A N 1
ATOM 821 C CA . ASP A 1 112 ? -22.151 12.134 7.129 1.00 96.19 112 ASP A CA 1
ATOM 822 C C . ASP A 1 112 ? -23.593 11.799 6.714 1.00 96.19 112 ASP A C 1
ATOM 824 O O . ASP A 1 112 ? -24.403 12.694 6.433 1.00 96.19 112 ASP A O 1
ATOM 828 N N . LEU A 1 113 ? -23.948 10.512 6.722 1.00 96.38 113 LEU A N 1
ATOM 829 C CA . LEU A 1 113 ? -25.315 10.065 6.468 1.00 96.38 113 LEU A CA 1
ATOM 830 C C . LEU A 1 113 ? -26.270 10.540 7.571 1.00 96.38 113 LEU A C 1
ATOM 832 O O . LEU A 1 113 ? -27.341 11.058 7.262 1.00 96.38 113 LEU A O 1
ATOM 836 N N . GLN A 1 114 ? -25.867 10.445 8.838 1.00 95.50 114 GLN A N 1
ATOM 837 C CA . GLN A 1 114 ? -26.658 10.909 9.976 1.00 95.50 114 GLN A CA 1
ATOM 838 C C . GLN A 1 114 ? -26.935 12.418 9.892 1.00 95.50 114 GLN A C 1
ATOM 840 O O . GLN A 1 114 ? -28.085 12.842 9.999 1.00 95.50 114 GLN A O 1
ATOM 845 N N . LYS A 1 115 ? -25.918 13.230 9.573 1.00 93.25 115 LYS A N 1
ATOM 846 C CA . LYS A 1 115 ? -26.086 14.675 9.321 1.00 93.25 115 LYS A CA 1
ATOM 847 C C . LYS A 1 115 ? -27.063 14.955 8.179 1.00 93.25 115 LYS A C 1
ATOM 849 O O . LYS A 1 115 ? -27.824 15.926 8.220 1.00 93.25 115 LYS A O 1
ATOM 854 N N . THR A 1 116 ? -27.042 14.116 7.145 1.00 93.50 116 THR A N 1
ATOM 855 C CA . THR A 1 116 ? -27.966 14.225 6.011 1.00 93.50 116 THR A CA 1
ATOM 856 C C . THR A 1 116 ? -29.404 13.929 6.443 1.00 93.50 116 THR A C 1
ATOM 858 O O . THR A 1 116 ? -30.299 14.706 6.113 1.00 93.50 116 THR A O 1
ATOM 861 N N . ILE A 1 117 ? -29.623 12.878 7.240 1.00 93.31 117 ILE A N 1
ATOM 862 C CA . ILE A 1 117 ? -30.937 12.515 7.800 1.00 93.31 117 ILE A CA 1
ATOM 863 C C . ILE A 1 117 ? -31.477 13.624 8.711 1.00 93.31 117 ILE A C 1
ATOM 865 O O . ILE A 1 117 ? -32.644 13.999 8.593 1.00 93.31 117 ILE A O 1
ATOM 869 N N . GLU A 1 118 ? -30.638 14.196 9.575 1.00 92.25 118 GLU A N 1
ATOM 870 C CA . GLU A 1 118 ? -31.016 15.306 10.462 1.00 92.25 118 GLU A CA 1
ATOM 871 C C . GLU A 1 118 ? -31.387 16.571 9.689 1.00 92.25 118 GLU A C 1
ATOM 873 O O . GLU A 1 118 ? -32.324 17.279 10.057 1.00 92.25 118 GLU A O 1
ATOM 878 N N . THR A 1 119 ? -30.665 16.853 8.601 1.00 90.94 119 THR A N 1
ATOM 879 C CA . THR A 1 119 ? -30.989 17.975 7.715 1.00 90.94 119 THR A CA 1
ATOM 880 C C . THR A 1 119 ? -32.327 17.743 7.017 1.00 90.94 119 THR A C 1
ATOM 882 O O . THR A 1 119 ? -33.159 18.642 7.001 1.00 90.94 119 THR A O 1
ATOM 885 N N . ALA A 1 120 ? -32.559 16.544 6.473 1.00 89.38 120 ALA A N 1
ATOM 886 C CA . ALA A 1 120 ? -33.796 16.207 5.769 1.00 89.38 120 ALA A CA 1
ATOM 887 C C . ALA A 1 120 ? -35.022 16.186 6.698 1.00 89.38 120 ALA A C 1
ATOM 889 O O . ALA A 1 120 ? -36.104 16.610 6.304 1.00 89.38 120 ALA A O 1
ATOM 890 N N . SER A 1 121 ? -34.844 15.741 7.944 1.00 90.19 121 SER A N 1
ATOM 891 C CA . SER A 1 121 ? -35.910 15.673 8.954 1.00 90.19 121 SER A CA 1
ATOM 892 C C . SER A 1 121 ? -36.273 17.037 9.556 1.00 90.19 121 SER A C 1
ATOM 894 O O . SER A 1 121 ? -37.217 17.133 10.337 1.00 90.19 121 SER A O 1
ATOM 896 N N . ASN A 1 122 ? -35.537 18.102 9.220 1.00 90.00 122 ASN A N 1
ATOM 897 C CA . ASN A 1 122 ? -35.792 19.456 9.697 1.00 90.00 122 ASN A CA 1
ATOM 898 C C . ASN A 1 122 ? -36.144 20.368 8.514 1.00 90.00 122 ASN A C 1
ATOM 900 O O . ASN A 1 122 ? -35.265 20.830 7.787 1.00 90.00 122 ASN A O 1
ATOM 904 N N . SER A 1 123 ? -37.438 20.647 8.342 1.00 78.75 123 SER A N 1
ATOM 905 C CA . SER A 1 123 ? -37.976 21.426 7.216 1.00 78.75 123 SER A CA 1
ATOM 906 C C . SER A 1 123 ? -37.340 22.815 7.067 1.00 78.75 123 SER A C 1
ATOM 908 O O . SER A 1 123 ? -37.090 23.247 5.944 1.00 78.75 123 SER A O 1
ATOM 910 N N . THR A 1 124 ? -36.995 23.486 8.170 1.00 84.44 124 THR A N 1
ATOM 911 C CA . THR A 1 124 ? -36.310 24.791 8.159 1.00 84.44 124 THR A CA 1
ATOM 912 C C . THR A 1 124 ? -34.857 24.680 7.686 1.00 84.44 124 THR A C 1
ATOM 914 O O . THR A 1 124 ? -34.410 25.488 6.875 1.00 84.44 124 THR A O 1
ATOM 917 N N . LYS A 1 125 ? -34.104 23.670 8.152 1.00 77.12 125 LYS A N 1
ATOM 918 C CA . LYS A 1 125 ? -32.723 23.418 7.693 1.00 77.12 125 LYS A CA 1
ATOM 919 C C . LYS A 1 125 ? -32.674 22.949 6.241 1.00 77.12 125 LYS A C 1
ATOM 921 O O . LYS A 1 125 ? -31.735 23.295 5.531 1.00 77.12 125 LYS A O 1
ATOM 926 N N . LEU A 1 126 ? -33.664 22.172 5.809 1.00 80.19 126 LEU A N 1
ATOM 927 C CA . LEU A 1 126 ? -33.779 21.710 4.431 1.00 80.19 126 LEU A CA 1
ATOM 928 C C . LEU A 1 126 ? -34.057 22.877 3.475 1.00 80.19 126 LEU A C 1
ATOM 930 O O . LEU A 1 126 ? -33.402 22.981 2.443 1.00 80.19 126 LEU A O 1
ATOM 934 N N . ALA A 1 127 ? -34.962 23.788 3.849 1.00 77.31 127 ALA A N 1
ATOM 935 C CA . ALA A 1 127 ? -35.265 24.987 3.069 1.00 77.31 127 ALA A CA 1
ATOM 936 C C . ALA A 1 127 ? -34.066 25.946 2.938 1.00 77.31 127 ALA A C 1
ATOM 938 O O . ALA A 1 127 ? -33.946 26.616 1.923 1.00 77.31 127 ALA A O 1
ATOM 939 N N . ALA A 1 128 ? -33.162 25.987 3.923 1.00 78.81 128 ALA A N 1
ATOM 940 C CA . ALA A 1 128 ? -31.952 26.816 3.891 1.00 78.81 128 ALA A CA 1
ATOM 941 C C . ALA A 1 128 ? -30.790 26.228 3.058 1.00 78.81 128 ALA A C 1
ATOM 943 O O . ALA A 1 128 ? -29.740 26.862 2.947 1.00 78.81 128 ALA A O 1
ATOM 944 N N . LYS A 1 129 ? -30.931 25.001 2.535 1.00 73.88 129 LYS A N 1
ATOM 945 C CA . LYS A 1 129 ? -29.891 24.291 1.766 1.00 73.88 129 LYS A CA 1
ATOM 946 C C . LYS A 1 129 ? -30.191 24.218 0.258 1.00 73.88 129 LYS A C 1
ATOM 948 O O . LYS A 1 129 ? -29.327 23.761 -0.490 1.00 73.88 129 LYS A O 1
ATOM 953 N N . ASN A 1 130 ? -31.388 24.643 -0.153 1.00 54.56 130 ASN A N 1
ATOM 954 C CA . ASN A 1 130 ? -31.823 24.809 -1.546 1.00 54.56 130 ASN A CA 1
ATOM 955 C C . ASN A 1 130 ? -31.730 26.280 -1.958 1.00 54.56 130 ASN A C 1
ATOM 957 O O . ASN A 1 130 ? -31.583 26.521 -3.174 1.00 54.56 130 ASN A O 1
#

Secondary structure (DSSP, 8-state):
------------------------TTSPPP--HHHHHHHHHHHHHHHHHHH-HHHHHHHHTT-HHHHHHHHHHHHHHHHHHHHHHT-HHHHHHHHHHHHHHHHHHHHHHHHHHHHHHHHHT-HHHHHTT-

Organism: NCBI:txid38457